Protein AF-A0A9J6FW09-F1 (afdb_monomer_lite)

Sequence (87 aa):
MGEKFGCSMEEAENVLRIAAEQGHSVVGVAFHVGSHTYDGDVFKVAIGRARKLFDVGAELGIKMSVLDIGGGFPGGVRKTHSFMQLP

InterPro domains:
  IPR002433 Ornithine decarboxylase [PTHR11482] (1-83)
  IPR022644 Orn/DAP/Arg decarboxylase 2, N-terminal [PF02784] (3-80)
  IPR029066 PLP-binding barrel [G3DSA:3.20.20.10] (2-83)
  IPR029066 PLP-binding barrel [SSF51419] (3-77)

Structure (mmCIF, N/CA/C/O backbone):
data_AF-A0A9J6FW09-F1
#
_entry.id   AF-A0A9J6FW09-F1
#
loop_
_atom_site.group_PDB
_atom_site.id
_atom_site.type_symbol
_atom_site.label_atom_id
_atom_site.label_alt_id
_atom_site.label_comp_id
_atom_site.label_asym_id
_atom_site.label_entity_id
_atom_site.label_seq_id
_atom_site.pdbx_PDB_ins_code
_atom_site.Cartn_x
_atom_site.Cartn_y
_atom_site.Cartn_z
_atom_site.occupancy
_atom_site.B_iso_or_equiv
_atom_site.auth_seq_id
_atom_site.auth_comp_id
_atom_site.auth_asym_id
_atom_site.auth_atom_id
_atom_site.pdbx_PDB_model_num
ATOM 1 N N . MET A 1 1 ? 13.181 1.824 -1.027 1.00 49.09 1 MET A N 1
ATOM 2 C CA . MET A 1 1 ? 12.242 2.951 -1.202 1.00 49.09 1 MET A CA 1
ATOM 3 C C . MET A 1 1 ? 12.971 4.023 -1.988 1.00 49.09 1 MET A C 1
ATOM 5 O O . MET A 1 1 ? 14.164 4.176 -1.765 1.00 49.09 1 MET A O 1
ATOM 9 N N . GLY A 1 2 ? 12.306 4.703 -2.923 1.00 57.09 2 GLY A N 1
ATOM 10 C CA . GLY A 1 2 ? 12.903 5.877 -3.561 1.00 57.09 2 GLY A CA 1
ATOM 11 C C . GLY A 1 2 ? 13.028 6.999 -2.534 1.00 57.09 2 GLY A C 1
ATOM 12 O O . GLY A 1 2 ? 12.103 7.210 -1.762 1.00 57.09 2 GLY A O 1
ATOM 13 N N . GLU A 1 3 ? 14.148 7.715 -2.518 1.00 61.97 3 GLU A N 1
ATOM 14 C CA . GLU A 1 3 ? 14.462 8.734 -1.498 1.00 61.97 3 GLU A CA 1
ATOM 15 C C . GLU A 1 3 ? 13.459 9.903 -1.443 1.00 61.97 3 GLU A C 1
ATOM 17 O O . GLU A 1 3 ? 13.472 10.689 -0.503 1.00 61.97 3 GLU A O 1
ATOM 22 N N . LYS A 1 4 ? 12.579 10.026 -2.446 1.00 77.75 4 LYS A N 1
ATOM 23 C CA . LYS A 1 4 ? 11.660 11.159 -2.611 1.00 77.75 4 LYS A CA 1
ATOM 24 C C . LYS A 1 4 ? 10.248 10.934 -2.054 1.00 77.75 4 LYS A C 1
ATOM 26 O O . LYS A 1 4 ? 9.616 11.903 -1.649 1.00 77.75 4 LYS A O 1
ATOM 31 N N . PHE A 1 5 ? 9.720 9.707 -2.098 1.00 88.56 5 PHE A N 1
ATOM 32 C CA . PHE A 1 5 ? 8.316 9.419 -1.770 1.00 88.56 5 PHE A CA 1
ATOM 33 C C . PHE A 1 5 ? 8.131 8.046 -1.121 1.00 88.56 5 PHE A C 1
ATOM 35 O O . PHE A 1 5 ? 8.896 7.111 -1.364 1.00 88.56 5 PHE A O 1
ATOM 42 N N . GLY A 1 6 ? 7.027 7.926 -0.383 1.00 90.38 6 GLY A N 1
ATOM 43 C CA . GLY A 1 6 ? 6.678 6.752 0.407 1.00 90.38 6 GLY A CA 1
ATOM 44 C C . GLY A 1 6 ? 7.163 6.881 1.846 1.00 90.38 6 GLY A C 1
ATOM 45 O O . GLY A 1 6 ? 7.857 7.828 2.204 1.00 90.38 6 GLY A O 1
ATOM 46 N N . CYS A 1 7 ? 6.778 5.912 2.661 1.00 93.75 7 CYS A N 1
ATOM 47 C CA . CYS A 1 7 ? 7.190 5.799 4.050 1.00 93.75 7 CYS A CA 1
ATOM 48 C C . CYS A 1 7 ? 7.640 4.365 4.343 1.00 93.75 7 CYS A C 1
ATOM 50 O O . CYS A 1 7 ? 7.367 3.429 3.580 1.00 93.75 7 CYS A O 1
ATOM 52 N N . SER A 1 8 ? 8.384 4.198 5.428 1.00 95.31 8 SER A N 1
ATOM 53 C CA . SER A 1 8 ? 8.677 2.893 6.012 1.00 95.31 8 SER A CA 1
ATOM 54 C C . SER A 1 8 ? 7.400 2.217 6.531 1.00 95.31 8 SER A C 1
ATOM 56 O O . SER A 1 8 ? 6.352 2.846 6.678 1.00 95.31 8 SER A O 1
ATOM 58 N N . MET A 1 9 ? 7.483 0.913 6.816 1.00 96.31 9 MET A N 1
ATOM 59 C CA . MET A 1 9 ? 6.361 0.181 7.420 1.00 96.31 9 MET A CA 1
ATOM 60 C C . MET A 1 9 ? 5.984 0.764 8.786 1.00 96.31 9 MET A C 1
ATOM 62 O O . MET A 1 9 ? 4.807 0.970 9.045 1.00 96.31 9 MET A O 1
ATOM 66 N N . GLU A 1 10 ? 6.977 1.093 9.613 1.00 97.19 10 GLU A N 1
ATOM 67 C CA . GLU A 1 10 ? 6.767 1.677 10.942 1.00 97.19 10 GLU A CA 1
ATOM 68 C C . GLU A 1 10 ? 6.031 3.022 10.864 1.00 97.19 10 GLU A C 1
ATOM 70 O O . GLU A 1 10 ? 5.038 3.241 11.556 1.00 97.19 10 GLU A O 1
ATOM 75 N N . GLU A 1 11 ? 6.459 3.906 9.960 1.00 97.44 11 GLU A N 1
ATOM 76 C CA . GLU A 1 11 ? 5.784 5.186 9.735 1.00 97.44 11 GLU A CA 1
ATOM 77 C C . GLU A 1 11 ? 4.359 4.993 9.203 1.00 97.44 11 GLU A C 1
ATOM 79 O O . GLU A 1 11 ? 3.447 5.688 9.644 1.00 97.44 11 GLU A O 1
ATOM 84 N N . ALA A 1 12 ? 4.143 4.050 8.280 1.00 97.56 12 ALA A N 1
ATOM 85 C CA . ALA A 1 12 ? 2.814 3.748 7.753 1.00 97.56 12 ALA A CA 1
ATOM 86 C C . ALA A 1 12 ? 1.863 3.246 8.851 1.00 97.56 12 ALA A C 1
ATOM 88 O O . ALA A 1 12 ? 0.734 3.724 8.946 1.00 97.56 12 ALA A O 1
ATOM 89 N N . GLU A 1 13 ? 2.319 2.329 9.705 1.00 97.81 13 GLU A N 1
ATOM 90 C CA . GLU A 1 13 ? 1.546 1.832 10.848 1.00 97.81 13 GLU A CA 1
ATOM 91 C C . GLU A 1 13 ? 1.207 2.959 11.832 1.00 97.81 13 GLU A C 1
ATOM 93 O O . GLU A 1 13 ? 0.069 3.058 12.298 1.00 97.81 13 GLU A O 1
ATOM 98 N N . ASN A 1 14 ? 2.159 3.857 12.100 1.00 98.00 14 ASN A N 1
ATOM 99 C CA . ASN A 1 14 ? 1.923 5.022 12.948 1.00 98.00 14 ASN A CA 1
ATOM 100 C C . ASN A 1 14 ? 0.886 5.980 12.337 1.00 98.00 14 ASN A C 1
ATOM 102 O O . ASN A 1 14 ? -0.024 6.437 13.028 1.00 98.00 14 ASN A O 1
ATOM 106 N N . VAL A 1 15 ? 0.965 6.239 11.029 1.00 97.50 15 VAL A N 1
ATOM 107 C CA . VAL A 1 15 ? -0.027 7.058 10.314 1.00 97.50 15 VAL A CA 1
ATOM 108 C C . VAL A 1 15 ? -1.422 6.437 10.397 1.00 97.50 15 VAL A C 1
ATOM 110 O O . VAL A 1 15 ? -2.384 7.159 10.653 1.00 97.50 15 VAL A O 1
ATOM 113 N N . LEU A 1 16 ? -1.553 5.115 10.233 1.00 97.94 16 LEU A N 1
ATOM 114 C CA . LEU A 1 16 ? -2.842 4.428 10.372 1.00 97.94 16 LEU A CA 1
ATOM 115 C C . LEU A 1 16 ? -3.418 4.566 11.782 1.00 97.94 16 LEU A C 1
ATOM 117 O O . LEU A 1 16 ? -4.614 4.812 11.928 1.00 97.94 16 LEU A O 1
ATOM 121 N N . ARG A 1 17 ? -2.575 4.457 12.813 1.00 97.81 17 ARG A N 1
ATOM 122 C CA . ARG A 1 17 ? -2.991 4.629 14.210 1.00 97.81 17 ARG A CA 1
ATOM 123 C C . ARG A 1 17 ? -3.520 6.038 14.468 1.00 97.81 17 ARG A C 1
ATOM 125 O O . ARG A 1 17 ? -4.631 6.183 14.966 1.00 97.81 17 ARG A O 1
ATOM 132 N N . ILE A 1 18 ? -2.775 7.060 14.047 1.00 97.94 18 ILE A N 1
ATOM 133 C CA . ILE A 1 18 ? -3.188 8.465 14.180 1.00 97.94 18 ILE A CA 1
ATOM 134 C C . ILE A 1 18 ? -4.491 8.719 13.410 1.00 97.94 18 ILE A C 1
ATOM 136 O O . ILE A 1 18 ? -5.397 9.374 13.921 1.00 97.94 18 ILE A O 1
ATOM 140 N N . ALA A 1 19 ? -4.620 8.178 1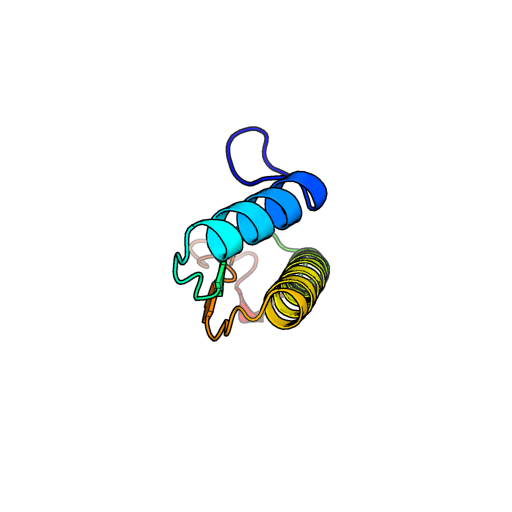2.195 1.00 97.25 19 ALA A N 1
ATOM 141 C CA . ALA A 1 19 ? -5.833 8.324 11.398 1.00 97.25 19 ALA A CA 1
ATOM 142 C C . ALA A 1 19 ? -7.054 7.685 12.082 1.00 97.25 19 ALA A C 1
ATOM 144 O O . ALA A 1 19 ? -8.123 8.295 12.096 1.00 97.25 19 ALA A O 1
ATOM 145 N N . ALA A 1 20 ? -6.893 6.502 12.684 1.00 96.56 20 ALA A N 1
ATOM 146 C CA . ALA A 1 20 ? -7.946 5.850 13.458 1.00 96.56 20 ALA A CA 1
ATOM 147 C C . ALA A 1 20 ? -8.344 6.675 14.694 1.00 96.56 20 ALA A C 1
ATOM 149 O O . ALA A 1 20 ? -9.531 6.908 14.914 1.00 96.56 20 ALA A O 1
ATOM 150 N N . GLU A 1 21 ? -7.367 7.174 15.459 1.00 97.19 21 GLU A N 1
ATOM 151 C CA . GLU A 1 21 ? -7.594 8.021 16.642 1.00 97.19 21 GLU A CA 1
ATOM 1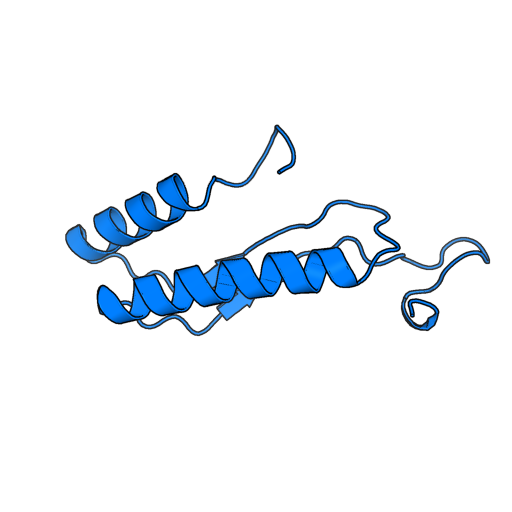52 C C . GLU A 1 21 ? -8.335 9.323 16.303 1.00 97.19 21 GLU A C 1
ATOM 154 O O . GLU A 1 21 ? -9.160 9.797 17.082 1.00 97.19 21 GLU A O 1
ATOM 159 N N . GLN A 1 22 ? -8.077 9.884 15.120 1.00 97.06 22 GLN A N 1
ATOM 160 C CA . GLN A 1 22 ? -8.715 11.109 14.631 1.00 97.06 22 GLN A CA 1
ATOM 161 C C . GLN A 1 22 ? -10.038 10.860 13.885 1.00 97.06 22 GLN A C 1
ATOM 163 O O . GLN A 1 22 ? -10.690 11.811 13.454 1.00 97.06 22 GLN A O 1
ATOM 168 N N . GLY A 1 23 ? -10.454 9.600 13.719 1.00 93.56 23 GLY A N 1
ATOM 169 C CA . GLY A 1 23 ? -11.680 9.240 13.002 1.00 93.56 23 GLY A CA 1
ATOM 170 C C . GLY A 1 23 ? -11.615 9.470 11.487 1.00 93.56 23 GLY A C 1
ATOM 171 O O . GLY A 1 23 ? -12.653 9.594 10.834 1.00 93.56 23 GLY A O 1
ATOM 172 N N . HIS A 1 24 ? -10.415 9.541 10.905 1.00 94.19 24 HIS A N 1
ATOM 173 C CA . HIS A 1 24 ? -10.235 9.663 9.463 1.00 94.19 24 HIS A CA 1
ATOM 174 C C . HIS A 1 24 ? -10.477 8.329 8.748 1.00 94.19 24 HIS A C 1
ATOM 176 O O . HIS A 1 24 ? -10.059 7.261 9.192 1.00 94.19 24 HIS A O 1
ATOM 182 N N . SER A 1 25 ? -11.126 8.396 7.584 1.00 91.94 25 SER A N 1
ATOM 183 C CA . SER A 1 25 ? -11.360 7.220 6.748 1.00 91.94 25 SER A CA 1
ATOM 184 C C . SER A 1 25 ? -10.166 6.973 5.829 1.00 91.94 25 SER A C 1
ATOM 186 O O . SER A 1 25 ? -9.999 7.643 4.810 1.00 91.94 25 SER A O 1
ATOM 188 N N . VAL A 1 26 ? -9.336 5.994 6.185 1.00 97.44 26 VAL A N 1
ATOM 189 C CA . VAL A 1 26 ? -8.317 5.454 5.279 1.00 97.44 26 VAL A CA 1
ATOM 190 C C . VAL A 1 26 ? -8.935 4.321 4.467 1.00 97.44 26 VAL A C 1
ATOM 192 O O . VAL A 1 26 ? -9.441 3.349 5.021 1.00 97.44 26 VAL A O 1
ATOM 195 N N . VAL A 1 27 ? -8.893 4.438 3.141 1.00 98.00 27 VAL A N 1
ATOM 196 C CA . VAL A 1 27 ? -9.552 3.483 2.233 1.00 98.00 27 VAL A CA 1
ATOM 197 C C . VAL A 1 27 ? -8.597 2.467 1.615 1.00 98.00 27 VAL A C 1
ATOM 199 O O . VAL A 1 27 ? -9.059 1.536 0.955 1.00 98.00 27 VAL A O 1
ATOM 202 N N . GLY A 1 28 ? -7.284 2.619 1.793 1.00 97.88 28 GLY A N 1
ATOM 203 C CA . GLY A 1 28 ? -6.335 1.814 1.043 1.00 97.88 28 GLY A CA 1
ATOM 204 C C . GLY A 1 28 ? -4.869 2.177 1.202 1.00 97.88 28 GLY A C 1
ATOM 205 O O . GLY A 1 28 ? -4.507 3.089 1.942 1.00 97.88 28 GLY A O 1
ATOM 206 N N . VAL A 1 29 ? -4.044 1.458 0.444 1.00 98.31 29 VAL A N 1
ATOM 207 C CA . VAL A 1 29 ? -2.593 1.648 0.345 1.00 98.31 29 VAL A CA 1
ATOM 208 C C . VAL A 1 29 ? -2.227 1.867 -1.118 1.00 98.31 29 VAL A C 1
ATOM 210 O O . VAL A 1 29 ? -2.770 1.203 -2.002 1.00 98.31 29 VAL A O 1
ATOM 213 N N . ALA A 1 30 ? -1.283 2.774 -1.360 1.00 97.69 30 ALA A N 1
ATOM 214 C CA . ALA A 1 30 ? -0.695 3.011 -2.669 1.00 97.69 30 ALA A CA 1
ATOM 215 C C . ALA A 1 30 ? 0.823 2.813 -2.616 1.00 97.69 30 ALA A C 1
ATOM 217 O O . ALA A 1 30 ? 1.466 3.183 -1.630 1.00 97.69 30 ALA A O 1
ATOM 218 N N . PHE A 1 31 ? 1.410 2.266 -3.677 1.00 96.19 31 PHE A N 1
ATOM 219 C CA . PHE A 1 31 ? 2.863 2.200 -3.834 1.00 96.19 31 PHE A CA 1
ATOM 220 C C . PHE A 1 31 ? 3.290 2.427 -5.286 1.00 96.19 31 PHE A C 1
ATOM 222 O O . PHE A 1 31 ? 2.496 2.343 -6.212 1.00 96.19 31 PHE A O 1
ATOM 229 N N . HIS A 1 32 ? 4.579 2.698 -5.491 1.00 94.19 32 HIS A N 1
ATOM 230 C CA . HIS A 1 32 ? 5.188 2.786 -6.816 1.00 94.19 32 HIS A CA 1
ATOM 231 C C . HIS A 1 32 ? 6.580 2.151 -6.762 1.00 94.19 32 HIS A C 1
ATOM 233 O O . HIS A 1 32 ? 7.435 2.604 -6.000 1.00 94.19 32 HIS A O 1
ATOM 239 N N . VAL A 1 33 ? 6.813 1.089 -7.540 1.00 90.50 33 VAL A N 1
ATOM 240 C CA . VAL A 1 33 ? 8.073 0.318 -7.482 1.00 90.50 33 VAL A CA 1
ATOM 241 C C . VAL A 1 33 ? 9.246 1.001 -8.196 1.00 90.50 33 VAL A C 1
ATOM 243 O O . VAL A 1 33 ? 10.396 0.623 -7.987 1.00 90.50 33 VAL A O 1
ATOM 246 N N . GLY A 1 34 ? 8.965 2.033 -8.994 1.00 85.75 34 GLY A N 1
ATOM 247 C CA . GLY A 1 34 ? 9.936 2.745 -9.822 1.00 85.75 34 GLY A CA 1
ATOM 248 C C . GLY A 1 34 ? 9.607 2.614 -11.307 1.00 85.75 34 GLY A C 1
ATOM 249 O O . GLY A 1 34 ? 8.716 1.871 -11.699 1.00 85.75 34 GLY A O 1
ATOM 250 N N . SER A 1 35 ? 10.310 3.368 -12.151 1.00 80.25 35 SER A N 1
ATOM 251 C CA . SER A 1 35 ? 10.164 3.276 -13.610 1.00 80.25 35 SER A CA 1
ATOM 252 C C . SER A 1 35 ? 11.103 2.222 -14.202 1.00 80.25 35 SER A C 1
ATOM 254 O O . SER A 1 35 ? 12.214 2.056 -13.708 1.00 80.25 35 SER A O 1
ATOM 256 N N . HIS A 1 36 ? 10.699 1.596 -15.315 1.00 68.75 36 HIS A N 1
ATOM 257 C CA . HIS A 1 36 ? 11.496 0.606 -16.062 1.00 68.75 36 HIS A CA 1
ATOM 258 C C . HIS A 1 36 ? 11.855 -0.642 -15.252 1.00 68.75 36 HIS A C 1
ATOM 260 O O . HIS A 1 36 ? 12.973 -1.155 -15.328 1.00 68.75 36 HIS A O 1
ATOM 266 N N . THR A 1 37 ? 10.906 -1.135 -14.466 1.00 71.56 37 THR A N 1
ATOM 267 C CA . THR A 1 37 ? 11.118 -2.343 -13.683 1.00 71.56 37 THR A CA 1
ATOM 268 C C . THR A 1 37 ? 10.780 -3.571 -14.523 1.00 71.56 37 THR A C 1
ATOM 270 O O . THR A 1 37 ? 9.642 -3.745 -14.950 1.00 71.56 37 THR A O 1
ATOM 273 N N . TYR A 1 38 ? 11.782 -4.417 -14.766 1.00 74.25 38 TYR A N 1
ATOM 274 C CA . TYR A 1 38 ? 11.634 -5.681 -15.504 1.00 74.25 38 TYR A CA 1
ATOM 275 C C . TYR A 1 38 ? 11.520 -6.902 -14.582 1.00 74.25 38 TYR A C 1
ATOM 277 O O . TYR A 1 38 ? 11.374 -8.025 -15.055 1.00 74.25 38 TYR A O 1
ATOM 285 N N . ASP A 1 39 ? 11.606 -6.678 -13.274 1.00 82.06 39 ASP A N 1
ATOM 286 C CA . ASP A 1 39 ? 11.480 -7.706 -12.251 1.00 82.06 39 ASP A CA 1
ATOM 287 C C . ASP A 1 39 ? 10.061 -7.674 -11.669 1.00 82.06 39 ASP A C 1
ATOM 289 O O . ASP A 1 39 ? 9.664 -6.702 -11.030 1.00 82.06 39 ASP A O 1
ATOM 293 N N . GLY A 1 40 ? 9.273 -8.724 -11.898 1.00 84.25 40 GLY A N 1
ATOM 294 C CA . GLY A 1 40 ? 7.929 -8.836 -11.329 1.00 84.25 40 GLY A CA 1
ATOM 295 C C . GLY A 1 40 ? 7.926 -9.044 -9.809 1.00 84.25 40 GLY A C 1
ATOM 296 O O . GLY A 1 40 ? 6.942 -8.708 -9.141 1.00 84.25 40 GLY A O 1
ATOM 297 N N . ASP A 1 41 ? 9.014 -9.550 -9.225 1.00 89.25 41 ASP A N 1
ATOM 298 C CA . ASP A 1 41 ? 9.070 -9.889 -7.802 1.00 89.25 41 ASP A CA 1
ATOM 299 C C . ASP A 1 41 ? 9.036 -8.649 -6.906 1.00 89.25 41 ASP A C 1
ATOM 301 O O . ASP A 1 41 ? 8.517 -8.705 -5.787 1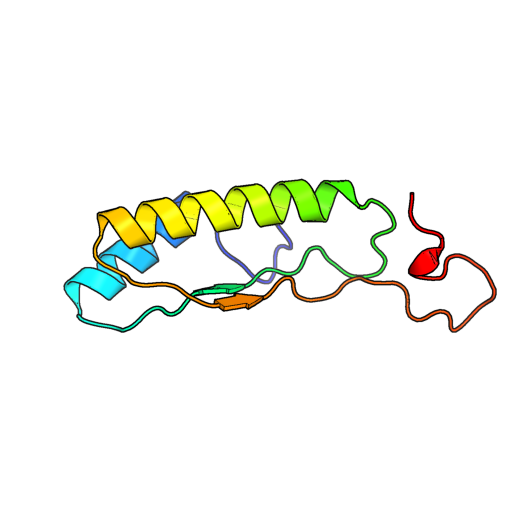.00 89.25 41 ASP A O 1
ATOM 305 N N . VAL A 1 42 ? 9.462 -7.487 -7.404 1.00 90.00 42 VAL A N 1
ATOM 306 C CA . VAL A 1 42 ? 9.329 -6.229 -6.653 1.00 90.00 42 VAL A CA 1
ATOM 307 C C . VAL A 1 42 ? 7.868 -5.847 -6.394 1.00 90.00 42 VAL A C 1
ATOM 309 O O . VAL A 1 42 ? 7.560 -5.323 -5.321 1.00 90.00 42 VAL A O 1
ATOM 312 N N . PHE A 1 43 ? 6.947 -6.169 -7.313 1.00 92.75 43 PHE A N 1
ATOM 313 C CA . PHE A 1 43 ? 5.513 -5.989 -7.094 1.00 92.75 43 PHE A CA 1
ATOM 314 C C . PHE A 1 43 ? 5.006 -6.986 -6.055 1.00 92.75 43 PHE A C 1
ATOM 316 O O . PHE A 1 43 ? 4.230 -6.595 -5.187 1.00 92.75 43 PHE A O 1
ATOM 323 N N . LYS A 1 44 ? 5.480 -8.241 -6.066 1.00 94.12 44 LYS A N 1
ATOM 324 C CA . LYS A 1 44 ? 5.119 -9.235 -5.036 1.00 94.12 44 LYS A CA 1
ATOM 325 C C . LYS A 1 44 ? 5.525 -8.759 -3.641 1.00 94.12 44 LYS A C 1
ATOM 327 O O . LYS A 1 44 ? 4.721 -8.823 -2.712 1.00 94.12 44 LYS A O 1
ATOM 332 N N . VAL A 1 45 ? 6.739 -8.224 -3.497 1.00 94.56 45 VAL A N 1
ATOM 333 C CA . VAL A 1 45 ? 7.221 -7.655 -2.228 1.00 94.56 45 VAL A CA 1
ATOM 334 C C . VAL A 1 45 ? 6.372 -6.453 -1.803 1.00 94.56 45 VAL A C 1
ATOM 336 O O . VAL A 1 45 ? 5.982 -6.362 -0.637 1.00 94.56 45 VAL A O 1
ATOM 339 N N . ALA A 1 46 ? 6.056 -5.542 -2.727 1.00 95.75 46 ALA A N 1
ATOM 340 C CA . ALA A 1 46 ? 5.247 -4.360 -2.436 1.00 95.75 46 ALA A CA 1
ATOM 341 C C . ALA A 1 46 ? 3.798 -4.715 -2.054 1.00 95.75 46 ALA A C 1
ATOM 343 O O . ALA A 1 46 ? 3.294 -4.212 -1.050 1.00 95.75 46 ALA A O 1
ATOM 344 N N . ILE A 1 47 ? 3.167 -5.650 -2.770 1.00 97.94 47 ILE A N 1
ATOM 345 C CA . ILE A 1 47 ? 1.836 -6.185 -2.446 1.00 97.94 47 ILE A CA 1
ATOM 346 C C . ILE A 1 47 ? 1.854 -6.870 -1.077 1.00 97.94 47 ILE A C 1
ATOM 348 O O . ILE A 1 47 ? 0.954 -6.647 -0.271 1.00 97.94 47 ILE A O 1
ATOM 352 N N . GLY A 1 48 ? 2.893 -7.652 -0.770 1.00 98.06 48 GLY A N 1
ATOM 353 C CA . GLY A 1 48 ? 3.043 -8.288 0.539 1.00 98.06 48 GLY A CA 1
ATOM 354 C C . GLY A 1 48 ? 3.119 -7.277 1.688 1.00 98.06 48 GLY A C 1
ATOM 355 O O . GLY A 1 48 ? 2.535 -7.495 2.747 1.00 98.06 48 GLY A O 1
ATOM 356 N N . ARG A 1 49 ? 3.789 -6.139 1.479 1.00 97.94 49 ARG A N 1
ATOM 357 C CA . ARG A 1 49 ? 3.824 -5.028 2.447 1.00 97.94 49 ARG A CA 1
ATOM 358 C C . ARG A 1 49 ? 2.477 -4.320 2.559 1.00 97.94 49 ARG A C 1
ATOM 360 O O . ARG A 1 49 ? 2.020 -4.083 3.672 1.00 97.94 49 ARG A O 1
ATOM 367 N N . ALA A 1 50 ? 1.820 -4.045 1.434 1.00 98.31 50 ALA A N 1
ATOM 368 C CA . ALA A 1 50 ? 0.486 -3.456 1.431 1.00 98.31 50 ALA A CA 1
ATOM 369 C C . ALA A 1 50 ? -0.517 -4.344 2.180 1.00 98.31 50 ALA A C 1
ATOM 371 O O . ALA A 1 50 ? -1.276 -3.843 3.000 1.00 98.31 50 ALA A O 1
ATOM 372 N N . ARG A 1 51 ? -0.458 -5.669 1.994 1.00 98.50 51 ARG A N 1
ATOM 373 C CA . ARG A 1 51 ? -1.303 -6.612 2.734 1.00 98.50 51 ARG A CA 1
ATOM 374 C C . ARG A 1 51 ? -1.113 -6.503 4.248 1.00 98.50 51 ARG A C 1
ATOM 376 O O . ARG A 1 51 ? -2.105 -6.455 4.963 1.00 98.50 51 ARG A O 1
ATOM 383 N N . LYS A 1 52 ? 0.130 -6.400 4.727 1.00 98.44 52 LYS A N 1
ATOM 384 C CA . LYS A 1 52 ? 0.400 -6.198 6.160 1.00 98.44 52 LYS A CA 1
ATOM 385 C C . LYS A 1 52 ? -0.246 -4.916 6.688 1.00 98.44 52 LYS A C 1
ATOM 387 O O . LYS A 1 52 ? -0.825 -4.932 7.763 1.00 98.44 52 LYS A O 1
ATOM 392 N N . LEU A 1 53 ? -0.203 -3.827 5.919 1.00 98.38 53 LEU A N 1
ATOM 393 C CA . LEU A 1 53 ? -0.869 -2.574 6.298 1.00 98.38 53 LEU A CA 1
ATOM 394 C C . LEU A 1 53 ? -2.399 -2.679 6.272 1.00 98.38 53 LEU A C 1
ATOM 396 O O . LEU A 1 53 ? -3.057 -2.057 7.099 1.00 98.38 53 LEU A O 1
ATOM 400 N N . PHE A 1 54 ? -2.971 -3.480 5.369 1.00 98.50 54 PHE A N 1
ATOM 401 C CA . PHE A 1 54 ? -4.398 -3.812 5.411 1.00 98.50 54 PHE A CA 1
ATOM 402 C C . PHE A 1 54 ? -4.760 -4.580 6.688 1.00 98.50 54 PHE A C 1
ATOM 404 O O . PHE A 1 54 ? -5.785 -4.278 7.293 1.00 98.50 54 PHE A O 1
ATOM 411 N N . ASP A 1 55 ? -3.926 -5.537 7.109 1.00 98.50 55 ASP A N 1
ATOM 412 C CA . ASP A 1 55 ? -4.140 -6.294 8.348 1.00 98.50 55 ASP A CA 1
ATOM 413 C C . ASP A 1 55 ? -4.065 -5.365 9.578 1.00 98.50 55 ASP A C 1
ATOM 415 O O . ASP A 1 55 ? -4.987 -5.355 10.390 1.00 98.50 55 ASP A O 1
ATOM 419 N N . VAL A 1 56 ? -3.053 -4.491 9.652 1.00 98.06 56 VAL A N 1
ATOM 420 C CA . VAL A 1 56 ? -2.945 -3.457 10.704 1.00 98.06 56 VAL A CA 1
ATOM 421 C C . VAL A 1 56 ? -4.154 -2.519 10.690 1.00 98.06 56 VAL A C 1
ATOM 423 O O . VAL A 1 56 ? -4.721 -2.205 11.733 1.00 98.06 56 VAL A O 1
ATOM 426 N N . GLY A 1 57 ? -4.591 -2.083 9.507 1.00 97.56 57 GLY A N 1
ATOM 427 C CA . GLY A 1 57 ? -5.804 -1.285 9.359 1.00 97.56 57 GLY A CA 1
ATOM 428 C C . GLY A 1 57 ? -7.031 -1.990 9.937 1.00 97.56 57 GLY A C 1
ATOM 429 O O . GLY A 1 57 ? -7.783 -1.380 10.695 1.00 97.56 57 GLY A O 1
ATOM 430 N N . ALA A 1 58 ? -7.205 -3.278 9.639 1.00 97.75 58 ALA A N 1
ATOM 431 C CA . ALA A 1 58 ? -8.314 -4.073 10.156 1.00 97.75 58 ALA A CA 1
ATOM 432 C C . ALA A 1 58 ? -8.280 -4.195 11.690 1.00 97.75 58 ALA A C 1
ATOM 434 O O . ALA A 1 58 ? -9.325 -4.058 12.327 1.00 97.75 58 ALA A O 1
ATOM 435 N N . GLU A 1 59 ? -7.098 -4.382 12.286 1.00 97.88 59 GLU A N 1
ATOM 436 C CA . GLU A 1 59 ? -6.906 -4.387 13.746 1.00 97.88 59 GLU A CA 1
ATOM 437 C C . GLU A 1 59 ? -7.279 -3.043 14.393 1.00 97.88 59 GLU A C 1
ATOM 439 O O . GLU A 1 59 ? -7.813 -3.009 15.500 1.00 97.88 59 GLU A O 1
ATOM 444 N N . LEU A 1 60 ? -7.068 -1.935 13.677 1.00 97.12 60 LEU A N 1
ATOM 445 C CA . LEU A 1 60 ? -7.448 -0.580 14.090 1.00 97.12 60 LEU A CA 1
ATOM 446 C C . LEU A 1 60 ? -8.914 -0.225 13.767 1.00 97.12 60 LEU A C 1
ATOM 448 O O . LEU A 1 60 ? -9.341 0.905 14.001 1.00 97.12 60 LEU A O 1
ATOM 452 N N . GLY A 1 61 ? -9.699 -1.156 13.212 1.00 96.44 61 GLY A N 1
ATOM 453 C CA . GLY A 1 61 ? -11.093 -0.921 12.815 1.00 96.44 61 GLY A CA 1
ATOM 454 C C . GLY A 1 61 ? -11.265 -0.140 11.503 1.00 96.44 61 GLY A C 1
ATOM 455 O O . GLY A 1 61 ? -12.384 0.242 11.152 1.00 96.44 61 GLY A O 1
ATOM 456 N N . ILE A 1 62 ? -10.184 0.073 10.752 1.00 97.00 62 ILE A N 1
ATOM 457 C CA . ILE A 1 62 ? -10.185 0.716 9.436 1.00 97.00 62 ILE A CA 1
ATOM 458 C C . ILE A 1 62 ? -10.593 -0.309 8.372 1.00 97.00 62 ILE A C 1
ATOM 460 O O . ILE A 1 62 ? -9.973 -1.358 8.207 1.00 97.00 62 ILE A O 1
ATOM 464 N N . LYS A 1 63 ? -11.621 0.020 7.584 1.00 95.62 63 LYS A N 1
ATOM 465 C CA . LYS A 1 63 ? -12.080 -0.807 6.458 1.00 95.62 63 LYS A CA 1
ATOM 466 C C . LYS A 1 63 ? -11.483 -0.316 5.143 1.00 95.62 63 LYS A C 1
ATOM 468 O O . LYS A 1 63 ? -12.066 0.529 4.466 1.00 95.62 63 LYS A O 1
ATOM 473 N N . MET A 1 64 ? -10.336 -0.874 4.773 1.00 98.12 64 MET A N 1
ATOM 474 C CA . MET A 1 64 ? -9.715 -0.614 3.474 1.00 98.12 64 MET A CA 1
ATOM 475 C C . MET A 1 64 ? -10.357 -1.455 2.361 1.00 98.12 64 MET A C 1
ATOM 477 O O . MET A 1 64 ? -10.766 -2.594 2.579 1.00 98.12 64 MET A O 1
ATOM 481 N N . SER A 1 65 ? -10.427 -0.897 1.154 1.00 97.88 65 SER A N 1
ATOM 482 C CA . SER A 1 65 ? -10.974 -1.548 -0.048 1.00 97.88 65 SER A CA 1
ATOM 483 C C . SER A 1 65 ? -10.182 -1.261 -1.330 1.00 97.88 65 SER A C 1
ATOM 485 O O . SER A 1 65 ? -10.455 -1.876 -2.358 1.00 97.88 65 SER A O 1
ATOM 487 N N . VAL A 1 66 ? -9.192 -0.362 -1.284 1.00 98.50 66 VAL A N 1
ATOM 488 C CA . VAL A 1 66 ? -8.438 0.093 -2.459 1.00 98.50 66 VAL A CA 1
ATOM 489 C C . VAL A 1 66 ? -6.959 -0.262 -2.326 1.00 98.50 66 VAL A C 1
ATOM 491 O O . VAL A 1 66 ? -6.303 0.117 -1.360 1.00 98.50 66 VAL A O 1
ATOM 494 N N . LEU A 1 67 ? -6.413 -0.953 -3.323 1.00 98.50 67 LEU A N 1
ATOM 495 C CA . LEU A 1 67 ? -4.973 -1.134 -3.486 1.00 98.50 67 LEU A CA 1
ATOM 496 C C . LEU A 1 67 ? -4.549 -0.492 -4.806 1.00 98.50 67 LEU A C 1
ATOM 498 O O . LEU A 1 67 ? -4.963 -0.948 -5.869 1.00 98.50 67 LEU A O 1
ATOM 502 N N . ASP A 1 68 ? -3.711 0.537 -4.728 1.00 98.19 68 ASP A N 1
ATOM 503 C CA . ASP A 1 68 ? -3.075 1.148 -5.893 1.00 98.19 68 ASP A CA 1
ATOM 504 C C . ASP A 1 68 ? -1.635 0.626 -6.019 1.00 98.19 68 ASP A C 1
ATOM 506 O O . ASP A 1 68 ? -0.774 0.888 -5.176 1.00 98.19 68 ASP A O 1
ATOM 510 N N . ILE A 1 69 ? -1.378 -0.153 -7.071 1.00 96.38 69 ILE A N 1
ATOM 511 C CA . ILE A 1 69 ? -0.062 -0.755 -7.334 1.00 96.38 69 ILE A CA 1
ATOM 512 C C . ILE A 1 69 ? 0.882 0.180 -8.106 1.00 96.38 69 ILE A C 1
ATOM 514 O O . ILE A 1 69 ? 2.014 -0.197 -8.420 1.00 96.38 69 ILE A O 1
ATOM 518 N N . GLY A 1 70 ? 0.415 1.384 -8.440 1.00 94.25 70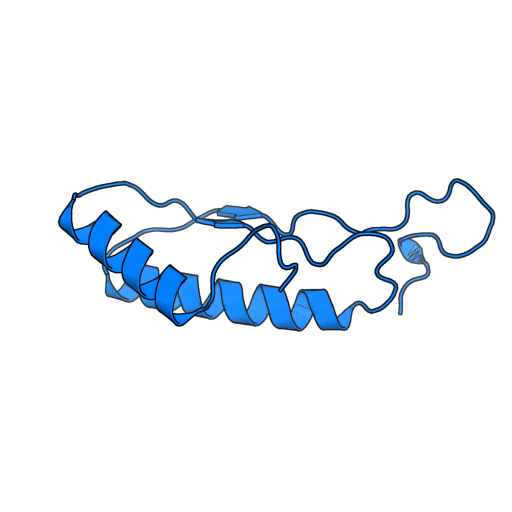 GLY A N 1
ATOM 519 C CA . GLY A 1 70 ? 1.167 2.390 -9.162 1.00 94.25 70 GLY A CA 1
ATOM 520 C C . GLY A 1 70 ? 1.522 1.964 -10.583 1.00 94.25 70 GLY A C 1
ATOM 521 O O . GLY A 1 70 ? 0.709 1.430 -11.335 1.00 94.25 70 GLY A O 1
ATOM 522 N N . GLY A 1 71 ? 2.759 2.262 -10.973 1.00 90.75 71 GLY A N 1
ATOM 523 C CA . GLY A 1 71 ? 3.261 2.048 -12.326 1.00 90.75 71 GLY A CA 1
ATOM 524 C C . GLY A 1 71 ? 4.668 1.466 -12.318 1.00 90.75 71 GLY A C 1
ATOM 525 O O . GLY A 1 71 ? 5.118 0.914 -11.319 1.00 90.75 71 GLY A O 1
ATOM 526 N N . GLY A 1 72 ? 5.360 1.607 -13.446 1.00 87.62 72 GLY A N 1
ATOM 527 C CA . GLY A 1 72 ? 6.673 0.991 -13.676 1.00 87.62 72 GLY A CA 1
ATOM 528 C C . GLY A 1 72 ? 6.684 -0.002 -14.830 1.00 87.62 72 GLY A C 1
ATOM 529 O O . GLY A 1 72 ? 7.754 -0.377 -15.306 1.00 87.62 72 GLY A O 1
ATOM 530 N N . PHE A 1 73 ? 5.494 -0.356 -15.320 1.00 86.44 73 PHE A N 1
ATOM 531 C CA . PHE A 1 73 ? 5.290 -1.208 -16.483 1.00 86.44 73 PHE A CA 1
ATOM 532 C C . PHE A 1 73 ? 5.910 -0.598 -17.751 1.00 86.44 73 PHE A C 1
ATOM 534 O O . PHE A 1 73 ? 5.787 0.612 -17.979 1.00 86.44 73 PHE A O 1
ATOM 541 N N . PRO A 1 74 ? 6.554 -1.408 -18.607 1.00 81.69 74 PRO A N 1
ATOM 542 C CA . PRO A 1 74 ? 7.162 -0.905 -19.828 1.00 81.69 74 PRO A CA 1
ATOM 543 C C . PRO A 1 74 ? 6.105 -0.543 -20.886 1.00 81.69 74 PRO A C 1
ATOM 545 O O . PRO A 1 74 ? 5.219 -1.335 -21.205 1.00 81.69 74 PRO A O 1
ATOM 548 N N . GLY A 1 75 ? 6.232 0.654 -21.474 1.00 75.38 75 GLY A N 1
ATOM 549 C CA . GLY A 1 75 ? 5.281 1.214 -22.450 1.00 75.38 75 GLY A CA 1
ATOM 550 C C . GLY A 1 75 ? 5.484 0.792 -23.915 1.00 75.38 75 GLY A C 1
ATOM 551 O O . GLY A 1 75 ? 4.761 1.264 -24.785 1.00 75.38 75 GLY A O 1
ATOM 552 N N . GLY A 1 76 ? 6.472 -0.059 -24.219 1.00 66.81 76 GLY A N 1
ATOM 553 C CA . GLY A 1 76 ? 6.629 -0.687 -25.542 1.00 66.81 76 GLY A CA 1
ATOM 554 C C . GLY A 1 76 ? 7.102 0.209 -26.701 1.00 66.81 76 GLY A C 1
ATOM 555 O O . GLY A 1 76 ? 7.029 -0.208 -27.853 1.00 66.81 76 GLY A O 1
ATOM 556 N N . VAL A 1 77 ? 7.615 1.420 -26.445 1.00 63.06 77 VAL A N 1
ATOM 557 C CA . VAL A 1 77 ? 7.929 2.407 -27.509 1.00 6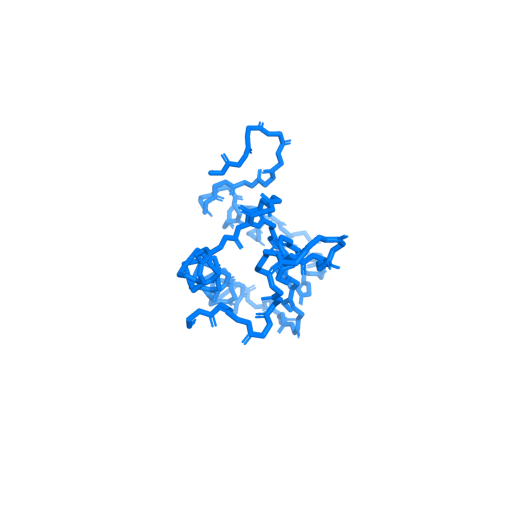3.06 77 VAL A CA 1
ATOM 558 C C . VAL A 1 77 ? 9.138 2.009 -28.385 1.00 63.06 77 VAL A C 1
ATOM 560 O O . VAL A 1 77 ? 9.369 2.590 -29.444 1.00 63.06 77 VAL A O 1
ATOM 563 N N . ARG A 1 78 ? 9.917 0.994 -27.990 1.00 58.25 78 ARG A N 1
ATOM 564 C CA . ARG A 1 78 ? 10.986 0.372 -28.796 1.00 58.25 78 ARG A CA 1
ATOM 565 C C . ARG A 1 78 ? 10.927 -1.142 -28.568 1.00 58.25 78 ARG A C 1
ATOM 567 O O . ARG A 1 78 ? 10.553 -1.555 -27.480 1.00 58.25 78 ARG A O 1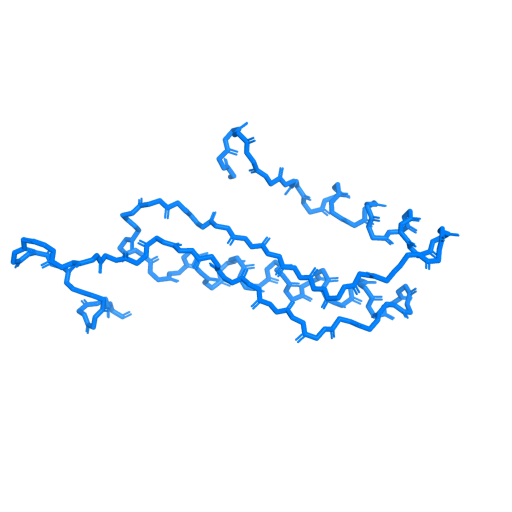
ATOM 574 N N . LYS A 1 79 ? 11.259 -1.954 -29.582 1.00 53.44 79 LYS A N 1
ATOM 575 C CA . LYS A 1 79 ? 11.087 -3.430 -29.688 1.00 53.44 79 LYS A CA 1
ATOM 576 C C . LYS A 1 79 ? 11.748 -4.308 -28.593 1.00 53.44 79 LYS A C 1
ATOM 578 O O . LYS A 1 79 ? 11.959 -5.496 -28.808 1.00 53.44 79 LYS A O 1
ATOM 583 N N . THR A 1 80 ? 12.081 -3.763 -27.434 1.00 57.38 80 THR A N 1
ATOM 584 C CA . THR A 1 80 ? 12.682 -4.459 -26.298 1.00 57.38 80 THR A CA 1
ATOM 585 C C . THR A 1 80 ? 11.767 -4.307 -25.082 1.00 57.38 80 THR A C 1
ATOM 587 O O . THR A 1 80 ? 11.604 -3.197 -24.582 1.00 57.38 80 THR A O 1
ATOM 590 N N . HIS A 1 81 ? 11.203 -5.433 -24.627 1.00 60.06 81 HIS A N 1
ATOM 591 C CA . HIS A 1 81 ? 10.435 -5.616 -23.384 1.00 60.06 81 HIS A CA 1
ATOM 592 C C . HIS A 1 81 ? 9.071 -4.906 -23.330 1.00 60.06 81 HIS A C 1
ATOM 594 O O . HIS A 1 81 ? 8.927 -3.823 -22.774 1.00 60.06 81 HIS A O 1
ATOM 600 N N . SER A 1 82 ? 8.040 -5.544 -23.890 1.00 72.06 82 SER A N 1
ATOM 601 C CA . SER A 1 82 ? 6.634 -5.203 -23.625 1.00 72.06 82 SER A CA 1
ATOM 602 C C . SER A 1 82 ? 6.154 -5.810 -22.301 1.00 72.06 82 SER A C 1
ATOM 604 O O . SER A 1 82 ? 6.720 -6.794 -21.831 1.00 72.06 82 SER A O 1
ATOM 606 N N . PHE A 1 83 ? 5.086 -5.256 -21.718 1.00 74.75 83 PHE A N 1
ATOM 607 C CA . PHE A 1 83 ? 4.512 -5.746 -20.457 1.00 74.75 83 PHE A CA 1
ATOM 608 C C . PHE A 1 83 ? 4.207 -7.254 -20.480 1.00 74.75 83 PHE A C 1
ATOM 610 O O . PHE A 1 83 ? 4.519 -7.960 -19.530 1.00 74.75 83 PHE A O 1
ATOM 617 N N . MET A 1 84 ? 3.687 -7.762 -21.602 1.00 73.12 84 MET A N 1
ATOM 618 C CA . MET A 1 84 ? 3.331 -9.178 -21.781 1.00 73.12 84 MET A CA 1
ATOM 619 C C . MET A 1 84 ? 4.540 -10.123 -21.879 1.00 73.12 84 MET A C 1
ATOM 621 O O . MET A 1 84 ? 4.360 -11.334 -21.929 1.00 73.12 84 MET A O 1
ATOM 625 N N . GLN A 1 85 ? 5.758 -9.585 -21.980 1.00 66.75 85 GLN A N 1
ATOM 626 C CA . GLN A 1 85 ? 7.001 -10.355 -22.105 1.00 66.75 85 GLN A CA 1
ATOM 627 C C . GLN A 1 85 ? 7.774 -10.445 -20.783 1.00 66.75 85 GLN A C 1
ATOM 629 O O . GLN A 1 85 ? 8.898 -10.947 -20.776 1.00 66.75 85 GLN A O 1
ATOM 634 N N . LEU A 1 86 ? 7.212 -9.924 -19.689 1.00 63.91 86 LEU A N 1
ATOM 635 C CA . LEU A 1 86 ? 7.757 -10.121 -18.350 1.00 63.91 86 LEU A CA 1
ATOM 636 C C . LEU A 1 86 ? 7.475 -11.567 -17.886 1.00 63.91 86 LEU A C 1
ATOM 638 O O . LEU A 1 86 ? 6.418 -12.098 -18.237 1.00 63.91 86 LEU A O 1
ATOM 642 N N . PRO A 1 87 ? 8.427 -12.210 -17.182 1.00 58.94 87 PRO A N 1
ATOM 643 C CA . PRO A 1 87 ? 8.327 -13.607 -16.754 1.00 58.94 87 PRO A CA 1
ATOM 644 C C . PRO A 1 87 ? 7.205 -13.868 -15.741 1.00 58.94 87 PRO A C 1
ATOM 646 O O . PRO A 1 87 ? 6.840 -12.937 -14.985 1.00 58.94 87 PRO A O 1
#

Secondary structure (DSSP, 8-state):
--TTS---HHHHHHHHHHHHHTT----EEE----SS---THHHHHHHHHHHHHHHHHHHTT----EEE------B-SSSS-BGGG--

Organism: Haemaphysalis longicornis (NCBI:txid44386)

pLDDT: mean 88.1, std 13.67, range [49.09, 98.5]

Radius of gyration: 15.46 Å; chains: 1; bounding box: 26×25×46 Å

Foldseek 3Di:
DPPPDDDDLVVLLVVLLVCLVVVHADAFDADDLDAQDLDPVSLVVVVVSRVVSCVSNVVSVHHYDDYHSDDRADPCPDVPDHNVPRD